Protein AF-A0A935RHD4-F1 (afdb_monomer_lite)

Sequence (66 aa):
MLGGVDQEKLGTDDLHACATINGDGLLSVQLLNTTKNAISCKLQVAGKYAEIVIPANSVETVRVGL

Structure (mmCIF, N/CA/C/O backbone):
data_AF-A0A935RHD4-F1
#
_entry.id   AF-A0A935RHD4-F1
#
loop_
_atom_site.group_PDB
_atom_site.id
_atom_site.type_symbol
_atom_site.label_atom_id
_atom_site.label_alt_id
_atom_site.label_comp_id
_atom_site.label_asym_id
_atom_site.label_entity_id
_atom_site.label_seq_id
_atom_site.pdbx_PDB_ins_code
_atom_site.Cartn_x
_atom_site.Cartn_y
_atom_site.Cartn_z
_atom_site.occupancy
_atom_site.B_iso_or_equiv
_atom_site.auth_seq_id
_atom_site.auth_comp_id
_atom_site.auth_asym_id
_atom_site.auth_atom_id
_atom_site.pdbx_PDB_model_num
ATOM 1 N N . MET A 1 1 ? 38.287 6.366 5.599 1.00 42.91 1 MET A N 1
ATOM 2 C CA . MET A 1 1 ? 37.152 5.614 5.028 1.00 42.91 1 MET A CA 1
ATOM 3 C C . MET A 1 1 ? 36.192 5.298 6.158 1.00 42.91 1 MET A C 1
ATOM 5 O O . MET A 1 1 ? 36.454 4.384 6.923 1.00 42.91 1 MET A O 1
ATOM 9 N N . LEU A 1 2 ? 35.138 6.094 6.312 1.00 38.53 2 LEU A N 1
ATOM 10 C CA . LEU A 1 2 ? 33.966 5.722 7.102 1.00 38.53 2 LEU A CA 1
ATOM 11 C C . LEU A 1 2 ? 32.816 5.768 6.103 1.00 38.53 2 LEU A C 1
ATOM 13 O O . LEU A 1 2 ? 32.538 6.831 5.553 1.00 38.53 2 LEU A O 1
ATOM 17 N N . GLY A 1 3 ? 32.295 4.590 5.760 1.00 37.03 3 GLY A N 1
ATOM 18 C CA . GLY A 1 3 ? 31.232 4.430 4.777 1.00 37.03 3 GLY A CA 1
ATOM 19 C C . GLY A 1 3 ? 30.007 5.203 5.233 1.00 37.03 3 GLY A C 1
ATOM 20 O O . GLY A 1 3 ? 29.458 4.918 6.298 1.00 37.03 3 GLY A O 1
ATOM 21 N N . GLY A 1 4 ? 29.622 6.201 4.440 1.00 38.62 4 GLY A N 1
ATOM 22 C CA . GLY A 1 4 ? 28.300 6.787 4.536 1.00 38.62 4 GLY A CA 1
ATOM 23 C C . GLY A 1 4 ? 27.299 5.668 4.301 1.00 38.62 4 GLY A C 1
ATOM 24 O O . GLY A 1 4 ? 27.368 4.966 3.297 1.00 38.62 4 GLY A O 1
ATOM 25 N N . VAL A 1 5 ? 26.429 5.444 5.277 1.00 44.72 5 VAL A N 1
ATOM 26 C CA . VAL A 1 5 ? 25.219 4.663 5.065 1.00 44.72 5 VAL A CA 1
ATOM 27 C C . VAL A 1 5 ? 24.365 5.466 4.093 1.00 44.72 5 VAL A C 1
ATOM 29 O O . VAL A 1 5 ? 23.714 6.432 4.486 1.00 44.72 5 VAL A O 1
ATOM 32 N N . ASP A 1 6 ? 24.439 5.124 2.812 1.00 43.91 6 ASP A N 1
ATOM 33 C CA . ASP A 1 6 ? 23.536 5.653 1.802 1.00 43.91 6 ASP A CA 1
ATOM 34 C C . ASP A 1 6 ? 22.123 5.185 2.174 1.00 43.91 6 ASP A C 1
ATOM 36 O O . ASP A 1 6 ? 21.688 4.087 1.832 1.00 43.91 6 ASP A O 1
ATOM 40 N N . GLN A 1 7 ? 21.393 5.998 2.942 1.00 51.72 7 GLN A N 1
ATOM 41 C CA . GLN A 1 7 ? 19.940 5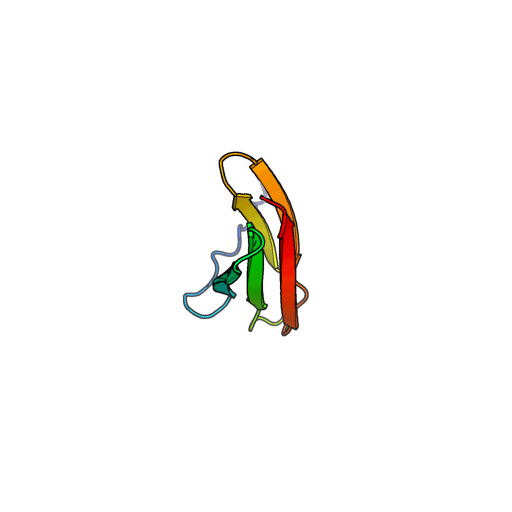.947 2.887 1.00 51.72 7 GLN A CA 1
ATOM 42 C C . GLN A 1 7 ? 19.588 6.429 1.487 1.00 51.72 7 GLN A C 1
ATOM 44 O O . GLN A 1 7 ? 19.536 7.637 1.249 1.00 51.72 7 GLN A O 1
ATOM 49 N N . GLU A 1 8 ? 19.423 5.486 0.555 1.00 60.84 8 GLU A N 1
ATOM 50 C CA . GLU A 1 8 ? 18.861 5.772 -0.759 1.00 60.84 8 GLU A CA 1
ATOM 51 C C . GLU A 1 8 ? 17.555 6.530 -0.531 1.00 60.84 8 GLU A C 1
ATOM 53 O O . GLU A 1 8 ? 16.561 6.006 -0.020 1.00 60.84 8 GLU A O 1
ATOM 58 N N . LYS A 1 9 ? 17.604 7.829 -0.814 1.00 76.38 9 LYS A N 1
ATOM 59 C CA . LYS A 1 9 ? 16.438 8.683 -0.717 1.00 76.38 9 LYS A CA 1
ATOM 60 C C . LYS A 1 9 ? 15.494 8.233 -1.821 1.00 76.38 9 LYS A C 1
ATOM 62 O O . LYS A 1 9 ? 15.843 8.364 -2.991 1.00 76.38 9 LYS A O 1
ATOM 67 N N . LEU A 1 10 ? 14.324 7.730 -1.433 1.00 84.19 10 LEU A N 1
ATOM 68 C CA . LEU A 1 10 ? 13.287 7.347 -2.384 1.00 84.19 10 LEU A CA 1
ATOM 69 C C . LEU A 1 10 ? 12.964 8.526 -3.311 1.00 84.19 10 LEU A C 1
ATOM 71 O O . LEU A 1 10 ? 12.799 9.669 -2.864 1.00 84.19 10 LEU A O 1
ATOM 75 N N . GLY A 1 11 ? 12.884 8.226 -4.600 1.00 88.56 11 GLY A N 1
ATOM 76 C CA . GLY A 1 11 ? 12.303 9.089 -5.611 1.00 88.56 11 GLY A CA 1
ATOM 77 C C . GLY A 1 11 ? 10.817 9.337 -5.351 1.00 88.56 11 GLY A C 1
ATOM 78 O O . GLY A 1 11 ? 10.171 8.662 -4.549 1.00 88.56 11 GLY A O 1
ATOM 79 N N . THR A 1 12 ? 10.257 10.330 -6.040 1.00 86.12 12 THR A N 1
ATOM 80 C CA . THR A 1 12 ? 8.854 10.743 -5.862 1.00 86.12 12 THR A CA 1
ATOM 81 C C . THR A 1 12 ? 7.840 9.676 -6.270 1.00 86.12 12 THR A C 1
ATOM 83 O O . THR A 1 12 ? 6.728 9.694 -5.755 1.00 86.12 12 THR A O 1
ATOM 86 N N . ASP A 1 13 ? 8.235 8.748 -7.144 1.00 89.06 13 ASP A N 1
ATOM 87 C CA . ASP A 1 13 ? 7.374 7.697 -7.699 1.00 89.06 13 ASP A CA 1
ATOM 88 C C . ASP A 1 13 ? 7.840 6.279 -7.317 1.00 89.06 13 ASP A C 1
ATOM 90 O O . ASP A 1 13 ? 7.380 5.298 -7.895 1.00 89.06 13 ASP A O 1
ATOM 94 N N . ASP A 1 14 ? 8.756 6.149 -6.350 1.00 94.12 14 ASP A N 1
ATOM 95 C CA . ASP A 1 14 ? 9.335 4.858 -5.944 1.00 94.12 14 ASP A CA 1
ATOM 96 C C . ASP A 1 14 ? 8.375 4.029 -5.078 1.00 94.12 14 ASP A C 1
ATOM 98 O O . ASP A 1 14 ? 8.317 2.799 -5.178 1.00 94.12 14 ASP A O 1
ATOM 102 N N . LEU A 1 15 ? 7.622 4.711 -4.211 1.00 94.00 15 LEU A N 1
ATOM 103 C CA . LEU A 1 15 ? 6.679 4.107 -3.279 1.00 94.00 15 LEU A CA 1
ATOM 104 C C . LEU A 1 15 ? 5.371 4.895 -3.270 1.00 94.00 15 LEU A C 1
ATOM 106 O O . LEU A 1 15 ? 5.316 6.030 -2.797 1.00 94.00 15 LEU A O 1
ATOM 110 N N . HIS A 1 16 ? 4.296 4.254 -3.714 1.00 95.19 16 HIS A N 1
ATOM 111 C CA . HIS A 1 16 ? 2.944 4.781 -3.584 1.00 95.19 16 HIS A CA 1
ATOM 112 C C . HIS A 1 16 ? 2.220 4.069 -2.446 1.00 95.19 16 HIS A C 1
ATOM 114 O O . HIS A 1 16 ? 2.336 2.855 -2.283 1.00 95.19 16 HIS A O 1
ATOM 120 N N . ALA A 1 17 ?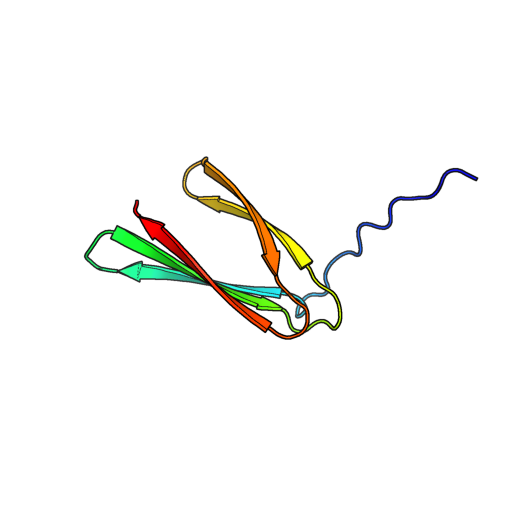 1.448 4.822 -1.668 1.00 93.88 17 ALA A N 1
ATOM 121 C CA . ALA A 1 17 ? 0.682 4.291 -0.553 1.00 93.88 17 ALA A CA 1
ATOM 122 C C . ALA A 1 17 ? -0.743 4.844 -0.573 1.00 93.88 17 ALA A C 1
ATOM 124 O O . ALA A 1 17 ? -0.948 6.038 -0.795 1.00 93.88 17 ALA A O 1
ATOM 125 N N . CYS A 1 18 ? -1.726 3.996 -0.288 1.00 96.12 18 CYS A N 1
ATOM 126 C CA . CYS A 1 18 ? -3.083 4.430 0.020 1.00 96.12 18 CYS A CA 1
ATOM 127 C C . CYS A 1 18 ? -3.614 3.674 1.239 1.00 96.12 18 CYS A C 1
ATOM 129 O O . CYS A 1 18 ? -3.192 2.553 1.524 1.00 96.12 18 CYS A O 1
ATOM 131 N N . ALA A 1 19 ? -4.521 4.303 1.983 1.00 95.38 19 ALA A N 1
ATOM 132 C CA . ALA A 1 19 ? -5.106 3.733 3.186 1.00 95.38 19 ALA A CA 1
ATOM 133 C C . ALA A 1 19 ? -6.624 3.907 3.163 1.00 95.38 19 ALA A C 1
ATOM 135 O O . ALA A 1 19 ? -7.130 4.995 2.890 1.00 95.38 19 ALA A O 1
ATOM 136 N N . THR A 1 20 ? -7.346 2.834 3.469 1.00 97.06 20 THR A N 1
ATOM 137 C CA . THR A 1 20 ? -8.811 2.809 3.518 1.00 97.06 20 THR A CA 1
ATOM 138 C C . THR A 1 20 ? -9.274 2.084 4.769 1.00 97.06 20 THR A C 1
ATOM 140 O O . THR A 1 20 ? -8.728 1.033 5.104 1.00 97.06 20 THR A O 1
ATOM 143 N N . ILE A 1 21 ? -10.303 2.607 5.427 1.00 96.44 21 ILE A N 1
ATOM 144 C CA . ILE A 1 21 ? -10.976 1.954 6.550 1.00 96.44 21 ILE A CA 1
ATOM 145 C C . ILE A 1 21 ? -12.365 1.495 6.102 1.00 96.44 21 ILE A C 1
ATOM 147 O O . ILE A 1 21 ? -13.056 2.226 5.390 1.00 96.44 21 ILE A O 1
ATOM 151 N N . ASN A 1 22 ? -12.761 0.279 6.474 1.00 96.00 22 ASN A N 1
ATOM 152 C CA . ASN A 1 22 ? -14.111 -0.224 6.213 1.00 96.00 22 ASN A CA 1
ATOM 153 C C . ASN A 1 22 ? -15.047 0.000 7.423 1.00 96.00 22 ASN A C 1
ATOM 155 O O . ASN A 1 22 ? -14.633 0.525 8.457 1.00 96.00 22 ASN A O 1
ATOM 159 N N . GLY A 1 23 ? -16.314 -0.412 7.299 1.00 96.94 23 GLY A N 1
ATOM 160 C CA . GLY A 1 23 ? -17.317 -0.268 8.365 1.00 96.94 23 GLY A CA 1
ATOM 161 C C . GLY A 1 23 ? -17.038 -1.077 9.639 1.00 96.94 23 GLY A C 1
ATOM 162 O O . GLY A 1 23 ? -17.566 -0.732 10.690 1.00 96.94 23 GLY A O 1
ATOM 163 N N . ASP A 1 24 ? -16.174 -2.092 9.562 1.00 96.12 24 ASP A N 1
ATOM 164 C CA . ASP A 1 24 ? -15.794 -2.954 10.689 1.00 96.12 24 ASP A CA 1
ATOM 165 C C . ASP A 1 24 ? -14.541 -2.446 11.424 1.00 96.12 24 ASP A C 1
ATOM 167 O O . ASP A 1 24 ? -14.003 -3.132 12.289 1.00 96.12 24 ASP A O 1
ATOM 171 N N . GLY A 1 25 ? -14.023 -1.270 11.050 1.00 94.12 25 GLY A N 1
ATOM 172 C CA . GLY A 1 25 ? -12.795 -0.725 11.631 1.00 94.12 25 GLY A CA 1
ATOM 173 C C . GLY A 1 25 ? -11.514 -1.411 11.144 1.00 94.12 25 GLY A C 1
ATOM 174 O O . GLY A 1 25 ? -10.453 -1.228 11.738 1.00 94.12 25 GLY A O 1
ATOM 175 N N . LEU A 1 26 ? -11.567 -2.182 10.053 1.00 96.06 26 LEU A N 1
ATOM 176 C CA . LEU A 1 26 ? -10.375 -2.766 9.442 1.00 96.06 26 LEU A CA 1
ATOM 177 C C . LEU A 1 26 ? -9.676 -1.725 8.563 1.00 96.06 26 LEU A C 1
A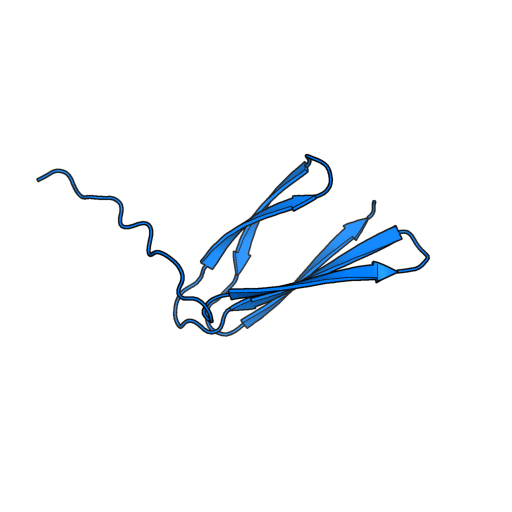TOM 179 O O . LEU A 1 26 ? -10.179 -1.345 7.501 1.00 96.06 26 LEU A O 1
ATOM 183 N N . LEU A 1 27 ? -8.483 -1.304 8.976 1.00 95.38 27 LEU A N 1
ATOM 184 C CA . LEU A 1 27 ? -7.597 -0.479 8.166 1.00 95.38 27 LEU A CA 1
ATOM 185 C C . LEU A 1 27 ? -6.851 -1.362 7.160 1.00 95.38 27 LEU A C 1
ATOM 187 O O . LEU A 1 27 ? -6.137 -2.285 7.547 1.00 95.38 27 LEU A O 1
ATOM 191 N N . SER A 1 28 ? -6.983 -1.054 5.873 1.00 96.38 28 SER A N 1
ATOM 192 C CA . SER A 1 28 ? -6.194 -1.647 4.790 1.00 96.38 28 SER A CA 1
ATOM 193 C C . SER A 1 28 ? -5.271 -0.590 4.194 1.00 96.38 28 SER A C 1
ATOM 195 O O . SER A 1 28 ? -5.742 0.464 3.772 1.00 96.38 28 SER A O 1
ATOM 197 N N . VAL A 1 29 ? -3.971 -0.873 4.157 1.00 96.12 29 VAL A N 1
ATOM 198 C CA . VAL A 1 29 ? -2.943 -0.017 3.554 1.00 96.12 29 VAL A CA 1
ATOM 199 C C . VAL A 1 29 ? -2.342 -0.757 2.370 1.00 96.12 29 VAL A C 1
ATOM 201 O O . VAL A 1 29 ? -1.733 -1.809 2.556 1.00 96.12 29 VAL A O 1
ATOM 204 N N . GLN A 1 30 ? -2.525 -0.225 1.165 1.00 97.56 30 GLN A N 1
ATOM 205 C CA . GLN A 1 30 ? -1.916 -0.765 -0.045 1.00 97.56 30 GLN A CA 1
ATOM 206 C C . GLN A 1 30 ? -0.643 0.014 -0.359 1.00 97.56 30 GLN A C 1
ATOM 208 O O . GLN A 1 30 ? -0.639 1.245 -0.342 1.00 97.56 30 GLN A O 1
ATOM 213 N N . LEU A 1 31 ? 0.430 -0.719 -0.629 1.00 96.38 31 LEU A N 1
ATOM 214 C CA . LEU A 1 31 ? 1.763 -0.188 -0.863 1.00 96.38 31 LEU A CA 1
ATOM 215 C C . LEU A 1 31 ? 2.263 -0.733 -2.196 1.00 96.38 31 LEU A C 1
ATOM 217 O O . LEU A 1 31 ? 2.345 -1.946 -2.365 1.00 96.38 31 LEU A O 1
ATOM 221 N N . LEU A 1 32 ? 2.579 0.154 -3.134 1.00 97.44 32 LEU A N 1
ATOM 222 C CA . LEU A 1 32 ? 3.167 -0.181 -4.427 1.00 97.44 32 LEU A CA 1
ATOM 223 C C . LEU A 1 32 ? 4.619 0.288 -4.440 1.00 97.44 32 LEU A C 1
ATOM 225 O O . LEU A 1 32 ? 4.874 1.490 -4.415 1.00 97.44 32 LEU A O 1
ATOM 229 N N . ASN A 1 33 ? 5.545 -0.662 -4.522 1.00 97.19 33 ASN A N 1
ATOM 230 C CA . ASN A 1 33 ? 6.951 -0.405 -4.803 1.00 97.19 33 ASN A CA 1
ATOM 231 C C . ASN A 1 33 ? 7.181 -0.540 -6.312 1.00 97.19 33 ASN A C 1
ATOM 233 O O . ASN A 1 33 ? 7.009 -1.630 -6.852 1.00 97.19 33 ASN A O 1
ATOM 237 N N . THR A 1 34 ? 7.568 0.541 -6.986 1.00 97.50 34 THR A N 1
ATOM 238 C CA . THR A 1 34 ? 7.857 0.561 -8.436 1.00 97.50 34 THR A CA 1
ATOM 239 C C . THR A 1 34 ? 9.345 0.351 -8.742 1.00 97.50 34 THR A C 1
ATOM 241 O O . THR A 1 34 ? 9.743 0.219 -9.902 1.00 97.50 34 THR A O 1
ATOM 244 N N . THR A 1 35 ? 10.187 0.311 -7.707 1.00 96.69 35 THR A N 1
ATOM 245 C CA . THR A 1 35 ? 11.637 0.192 -7.841 1.00 96.69 35 THR A CA 1
ATOM 246 C C . THR A 1 35 ? 12.070 -1.255 -8.076 1.00 96.69 35 THR A C 1
ATOM 248 O O . THR A 1 35 ? 11.325 -2.215 -7.865 1.00 96.69 35 THR A O 1
ATOM 251 N N . LYS A 1 36 ? 13.331 -1.428 -8.482 1.00 96.62 36 LYS A N 1
ATOM 252 C CA . LYS A 1 36 ? 13.976 -2.745 -8.618 1.00 96.62 36 LYS A CA 1
ATOM 253 C C . LYS A 1 36 ? 14.564 -3.271 -7.304 1.00 96.62 36 LYS A C 1
ATOM 255 O O . LYS A 1 36 ? 15.078 -4.387 -7.291 1.00 96.62 36 LYS A O 1
ATOM 260 N N . ASN A 1 37 ? 14.477 -2.497 -6.224 1.00 96.00 37 ASN A N 1
ATOM 261 C CA . ASN A 1 37 ? 15.029 -2.830 -4.918 1.00 96.00 37 ASN A CA 1
ATOM 262 C C . ASN A 1 37 ? 13.892 -3.056 -3.917 1.00 96.00 37 ASN A C 1
ATOM 264 O O . ASN A 1 37 ? 12.795 -2.523 -4.061 1.00 96.00 37 ASN A O 1
ATOM 268 N N . ALA A 1 38 ? 14.134 -3.864 -2.888 1.00 96.69 38 ALA A N 1
ATOM 269 C CA . ALA A 1 38 ? 13.203 -3.921 -1.769 1.00 96.69 38 ALA A CA 1
ATOM 270 C C . ALA A 1 38 ? 13.273 -2.609 -0.974 1.00 96.69 38 ALA A C 1
ATOM 272 O O . ALA A 1 38 ? 14.358 -2.063 -0.777 1.00 96.69 38 ALA A O 1
ATOM 273 N N . ILE A 1 39 ? 12.128 -2.127 -0.494 1.00 95.50 39 ILE A N 1
ATOM 274 C CA . ILE A 1 39 ? 12.046 -0.917 0.327 1.00 95.50 39 ILE A CA 1
ATOM 275 C C . ILE A 1 39 ? 11.720 -1.325 1.760 1.00 95.50 39 ILE A C 1
ATOM 277 O O . ILE A 1 39 ? 10.650 -1.871 2.031 1.00 95.50 39 ILE A O 1
ATOM 281 N N . SER A 1 40 ? 12.631 -1.034 2.687 1.00 94.31 40 SER A N 1
ATOM 282 C CA . SER A 1 40 ? 12.364 -1.133 4.124 1.00 94.31 40 SER A CA 1
ATOM 283 C C . SER A 1 40 ? 11.699 0.152 4.598 1.00 94.31 40 SER A C 1
ATOM 285 O O . SER A 1 40 ? 12.301 1.226 4.531 1.00 94.31 40 SER A O 1
ATOM 287 N N . CYS A 1 41 ? 10.467 0.060 5.092 1.00 90.19 41 CYS A N 1
ATOM 288 C CA . CYS A 1 41 ? 9.736 1.220 5.578 1.00 90.19 41 CYS A CA 1
ATOM 289 C C . CYS A 1 41 ? 9.043 0.973 6.917 1.00 90.19 41 CYS A C 1
ATOM 291 O O . CYS A 1 41 ? 9.018 -0.116 7.490 1.00 90.19 41 CYS A O 1
ATOM 293 N N . LYS A 1 42 ? 8.511 2.075 7.430 1.00 91.69 42 LYS A N 1
ATOM 294 C CA . LYS A 1 42 ? 8.022 2.255 8.784 1.00 91.69 42 LYS A CA 1
ATOM 295 C C . LYS A 1 42 ? 6.532 2.559 8.715 1.00 91.69 42 LYS A C 1
ATOM 297 O O . LYS A 1 42 ? 6.167 3.703 8.457 1.00 91.69 42 LYS A O 1
ATOM 302 N N . LEU A 1 43 ? 5.673 1.554 8.898 1.00 91.75 43 LEU A N 1
ATOM 303 C CA . LEU A 1 43 ? 4.226 1.773 8.918 1.00 91.75 43 LEU A CA 1
ATOM 304 C C . LEU A 1 43 ? 3.796 2.188 10.327 1.00 91.75 43 LEU A C 1
ATOM 306 O O . LEU A 1 43 ? 3.966 1.430 11.284 1.00 91.75 43 LEU A O 1
ATOM 310 N N . GLN A 1 44 ? 3.230 3.389 10.448 1.00 92.44 44 GLN A N 1
ATOM 311 C CA . GLN A 1 44 ? 2.732 3.920 11.713 1.00 92.44 44 GLN A CA 1
ATOM 312 C C . GLN A 1 44 ? 1.214 4.110 11.669 1.00 92.44 44 GLN A C 1
ATOM 314 O O . GLN A 1 44 ? 0.688 4.771 10.777 1.00 92.44 44 GLN A O 1
ATOM 319 N N . VAL A 1 45 ? 0.515 3.560 12.663 1.00 89.62 45 VAL A N 1
ATOM 320 C CA . VAL A 1 45 ? -0.944 3.663 12.820 1.00 89.62 45 VAL A CA 1
ATOM 321 C C . VAL A 1 45 ? -1.257 3.978 14.280 1.00 89.62 45 VAL A C 1
ATOM 323 O O . VAL A 1 45 ? -0.925 3.189 15.161 1.00 89.62 45 VAL A O 1
ATOM 326 N N . ALA A 1 46 ? -1.880 5.130 14.553 1.00 84.44 46 ALA A N 1
ATOM 327 C CA . ALA A 1 46 ? -2.307 5.548 15.899 1.00 84.44 46 ALA A CA 1
ATOM 328 C C . ALA A 1 46 ? -1.221 5.392 16.994 1.00 84.44 46 ALA A C 1
ATOM 330 O O . ALA A 1 46 ? -1.490 4.938 18.104 1.00 84.44 46 ALA A O 1
ATOM 331 N N . GLY A 1 47 ? 0.035 5.718 16.671 1.00 84.19 47 GLY A N 1
ATOM 332 C CA . GLY A 1 47 ? 1.173 5.596 17.592 1.00 84.19 47 GLY A CA 1
ATOM 333 C C . GLY A 1 47 ? 1.792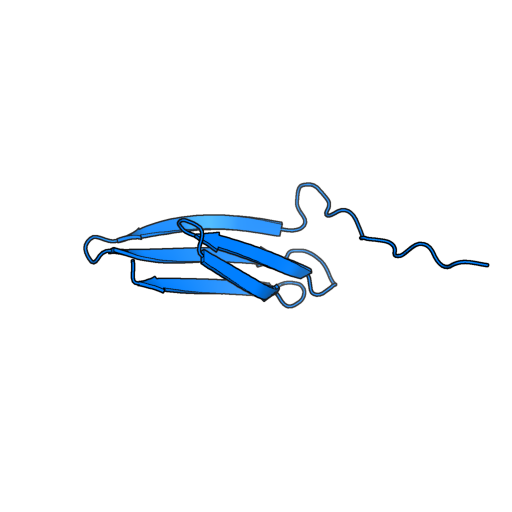 4.194 17.690 1.00 84.19 47 GLY A C 1
ATOM 334 O O . GLY A 1 47 ? 2.883 4.065 18.241 1.00 84.19 47 GLY A O 1
ATOM 335 N N . LYS A 1 48 ? 1.168 3.160 17.111 1.00 87.56 48 LYS A N 1
ATOM 336 C CA . LYS A 1 48 ? 1.782 1.841 16.903 1.00 87.56 48 LYS A CA 1
ATOM 337 C C . LYS A 1 48 ? 2.650 1.864 15.654 1.00 87.56 48 LYS A C 1
ATOM 339 O O . LYS A 1 48 ? 2.358 2.578 14.696 1.00 87.56 48 LYS A O 1
ATOM 344 N N . TYR A 1 49 ? 3.703 1.064 15.674 1.00 89.50 49 TYR A N 1
ATOM 345 C CA . TYR A 1 49 ? 4.742 1.060 14.661 1.00 89.50 49 TYR A CA 1
ATO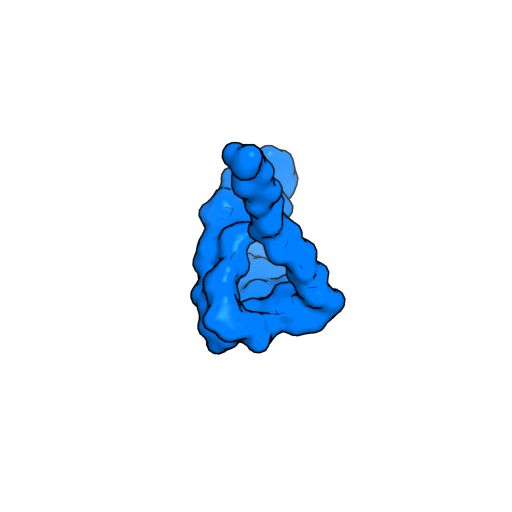M 346 C C . TYR A 1 49 ? 5.094 -0.370 14.254 1.00 89.50 49 TYR A C 1
ATOM 348 O O . TYR A 1 49 ? 5.257 -1.227 15.123 1.00 89.50 49 TYR A O 1
ATOM 356 N N . ALA A 1 50 ? 5.244 -0.602 12.951 1.00 89.19 50 ALA A N 1
ATOM 357 C CA . ALA A 1 50 ? 5.746 -1.851 12.397 1.00 89.19 50 ALA A CA 1
ATOM 358 C C . ALA A 1 50 ? 6.778 -1.580 11.294 1.00 89.19 50 ALA A C 1
ATOM 360 O O . ALA A 1 50 ? 6.557 -0.748 10.410 1.00 89.19 50 ALA A O 1
ATOM 361 N N . GLU A 1 51 ? 7.893 -2.307 11.339 1.00 92.56 51 GLU A N 1
ATOM 362 C CA . GLU A 1 51 ? 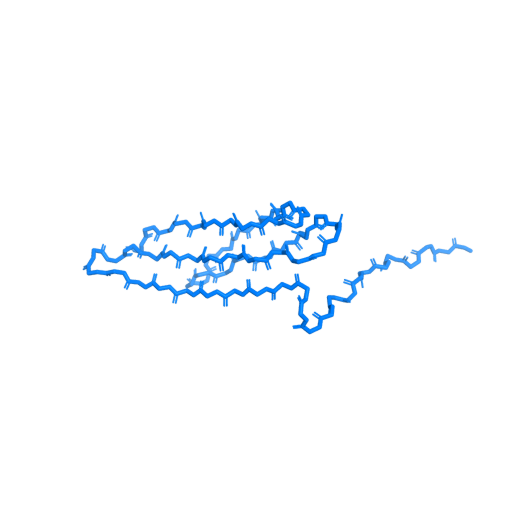8.821 -2.387 10.211 1.00 92.56 51 GLU A CA 1
ATOM 363 C C . GLU A 1 51 ? 8.303 -3.400 9.209 1.00 92.56 51 GLU A C 1
ATOM 365 O O . GLU A 1 51 ? 7.944 -4.521 9.571 1.00 92.56 51 GLU A O 1
ATOM 370 N N . ILE A 1 52 ? 8.265 -2.987 7.949 1.00 92.94 52 ILE A N 1
ATOM 371 C CA . ILE A 1 52 ? 7.875 -3.839 6.835 1.00 92.94 52 ILE A CA 1
ATOM 372 C C . ILE A 1 52 ? 8.899 -3.698 5.716 1.00 92.94 52 ILE A C 1
ATOM 374 O O . ILE A 1 52 ? 9.483 -2.632 5.512 1.00 92.94 52 ILE A O 1
ATOM 378 N N . VAL A 1 53 ? 9.105 -4.790 4.992 1.00 95.50 53 VAL A N 1
ATOM 379 C CA . VAL A 1 53 ? 9.922 -4.817 3.782 1.00 95.50 53 VAL A CA 1
ATOM 380 C C . VAL A 1 53 ? 8.982 -5.074 2.620 1.00 95.50 53 VAL A C 1
ATOM 382 O O . VAL A 1 53 ? 8.317 -6.106 2.588 1.00 95.50 53 VAL A O 1
ATOM 385 N N . ILE A 1 54 ? 8.920 -4.132 1.684 1.00 96.19 54 ILE A N 1
ATOM 386 C CA . ILE A 1 54 ? 8.121 -4.258 0.468 1.00 96.19 54 ILE A CA 1
ATOM 387 C C . ILE A 1 54 ? 9.054 -4.767 -0.635 1.00 96.19 54 ILE A C 1
ATOM 389 O O . ILE A 1 54 ? 10.014 -4.063 -0.973 1.00 96.19 54 ILE A O 1
ATOM 393 N N . PRO A 1 55 ? 8.823 -5.962 -1.205 1.00 97.75 55 PRO A N 1
ATOM 394 C CA . PRO A 1 55 ? 9.656 -6.488 -2.281 1.00 97.75 55 PRO A CA 1
ATOM 395 C C . PRO A 1 55 ? 9.721 -5.541 -3.486 1.00 97.75 55 PRO A C 1
ATOM 397 O O . PRO A 1 55 ? 8.817 -4.734 -3.710 1.00 97.75 55 PRO A O 1
ATOM 400 N N . ALA A 1 56 ? 10.785 -5.653 -4.277 1.00 97.12 56 ALA A N 1
ATOM 401 C CA . ALA A 1 56 ? 10.926 -4.917 -5.532 1.00 97.12 56 ALA A CA 1
ATOM 402 C C . ALA A 1 56 ? 9.726 -5.145 -6.465 1.00 97.12 56 ALA A C 1
ATOM 404 O O . ALA A 1 56 ? 9.261 -6.280 -6.592 1.00 97.12 56 ALA A O 1
ATOM 405 N N . ASN A 1 57 ? 9.277 -4.089 -7.150 1.00 97.06 57 ASN A N 1
ATOM 406 C CA . ASN A 1 57 ? 8.231 -4.137 -8.177 1.00 97.06 57 ASN A CA 1
ATOM 407 C C . ASN A 1 57 ? 6.980 -4.932 -7.746 1.00 97.06 57 ASN A C 1
ATOM 409 O O . ASN A 1 57 ? 6.532 -5.844 -8.448 1.00 97.06 57 ASN A O 1
ATOM 413 N N . SER A 1 58 ? 6.455 -4.635 -6.556 1.00 98.06 58 SER A N 1
ATOM 414 C CA . SER A 1 58 ? 5.373 -5.401 -5.935 1.00 98.06 58 SER A CA 1
ATOM 415 C C . SER A 1 58 ? 4.285 -4.508 -5.347 1.00 98.06 58 SER A C 1
ATOM 417 O O . SER A 1 58 ? 4.516 -3.340 -5.024 1.00 98.06 58 SER A O 1
ATOM 419 N N . VAL A 1 59 ? 3.088 -5.084 -5.212 1.00 97.56 59 VAL A N 1
ATOM 420 C CA . VAL A 1 59 ? 1.974 -4.498 -4.468 1.00 97.56 59 VAL A CA 1
ATOM 421 C C . VAL A 1 59 ? 1.707 -5.366 -3.252 1.00 97.56 59 VAL A C 1
ATOM 423 O O . VAL A 1 59 ? 1.363 -6.536 -3.389 1.00 97.56 59 VAL A O 1
ATOM 426 N N . GLU A 1 60 ? 1.810 -4.766 -2.076 1.00 96.38 60 GLU A N 1
ATOM 427 C CA . GLU A 1 60 ? 1.517 -5.403 -0.798 1.00 96.38 60 GLU A CA 1
ATOM 428 C C . GLU A 1 60 ? 0.299 -4.741 -0.154 1.00 96.38 60 GLU A C 1
ATOM 430 O O . GLU A 1 60 ? 0.007 -3.564 -0.375 1.00 96.38 60 GLU A O 1
ATOM 435 N N . THR A 1 61 ? -0.448 -5.499 0.646 1.00 96.56 61 THR A N 1
ATOM 436 C CA . THR A 1 61 ? -1.571 -4.963 1.424 1.00 96.56 61 THR A CA 1
ATOM 437 C C . THR A 1 61 ? -1.420 -5.352 2.882 1.00 96.56 61 THR A C 1
ATOM 439 O O . THR A 1 61 ? -1.544 -6.520 3.242 1.00 96.56 61 THR A O 1
ATOM 442 N N . VAL A 1 62 ? -1.215 -4.353 3.735 1.00 94.38 62 VAL A N 1
ATOM 443 C CA . VAL A 1 62 ? -1.185 -4.527 5.187 1.00 94.38 62 VAL A CA 1
ATOM 444 C C . VAL A 1 62 ? -2.582 -4.281 5.740 1.00 94.38 62 VAL A C 1
ATOM 446 O O . VAL A 1 62 ? -3.217 -3.279 5.416 1.00 94.38 62 VAL A O 1
ATOM 449 N N . ARG A 1 63 ? -3.070 -5.191 6.585 1.00 94.38 63 ARG A N 1
ATOM 450 C CA . ARG A 1 63 ? -4.374 -5.074 7.246 1.00 94.38 63 ARG A CA 1
ATOM 451 C C . ARG A 1 63 ? -4.202 -5.024 8.756 1.00 94.38 63 ARG A C 1
ATOM 453 O O . ARG A 1 63 ? -3.540 -5.885 9.327 1.00 94.38 63 ARG A O 1
ATOM 460 N N . VAL A 1 64 ? -4.811 -4.028 9.390 1.00 92.00 64 VAL A N 1
ATOM 461 C CA . VAL A 1 64 ? -4.735 -3.791 10.835 1.00 92.00 64 VAL A CA 1
ATOM 462 C C . VAL A 1 64 ? -6.149 -3.598 11.370 1.00 92.00 64 VAL A C 1
ATOM 464 O O . VAL A 1 64 ? -6.868 -2.719 10.900 1.00 92.00 64 VAL A O 1
ATOM 467 N N . GLY A 1 65 ? -6.554 -4.416 12.342 1.00 91.06 65 GLY A N 1
ATOM 468 C CA . GLY A 1 65 ? -7.773 -4.160 13.113 1.00 91.06 65 GLY A CA 1
ATOM 469 C C . GLY A 1 65 ? -7.535 -3.008 14.089 1.00 91.06 65 GLY A C 1
ATOM 470 O O . GLY A 1 65 ? -6.531 -3.033 14.811 1.00 91.06 65 GLY A O 1
ATOM 471 N N . LEU A 1 66 ? -8.410 -2.000 14.060 1.00 83.19 66 LEU A N 1
ATOM 472 C CA . LEU A 1 66 ? -8.359 -0.836 14.950 1.00 83.19 66 LEU A CA 1
ATOM 473 C C . LEU A 1 66 ? -9.141 -1.058 16.245 1.00 83.19 66 LEU A C 1
ATOM 475 O O . LEU A 1 66 ? -10.195 -1.727 16.199 1.00 83.19 66 LEU A O 1
#

Foldseek 3Di:
DPDDPPPPDDDPPQKDWDWDADPQQKIKIKIAGAAQAWDWDWDDDPNDIDTDIHGHGDIDIDIDRD

Secondary structure (DSSP, 8-state):
--------PPPTTSEEEEEEE-TT-EEEEEEEE-SSS-EEEEEEETTEEEEEEEPTTEEEEEEEE-

Radius of gyration: 14.15 Å; chains: 1; bounding box: 54×17×26 Å

pLDDT: mean 87.53, std 16.63, range [37.03, 98.06]